Protein AF-A0A382H9A8-F1 (afdb_monomer)

Organism: NCBI:txid408172

Solvent-accessible surface area (backbone atoms only — not comparable to full-atom values): 6242 Å² total; per-residue (Å²): 136,82,48,39,35,57,87,79,63,47,69,40,42,48,20,79,75,62,82,38,72,66,29,45,55,40,43,30,28,33,26,88,85,68,54,24,36,40,40,35,29,89,44,35,79,44,69,69,57,21,54,51,38,43,58,53,24,60,47,33,57,80,42,61,49,81,47,99,34,45,31,62,86,76,67,42,64,20,22,38,42,77,45,72,49,68,45,97,82,74,45,76,48,80,67,34,72,38,36,27,23,49,82,73,38,29,38,42,38,58,61,84,67,119

Secondary structure (DSSP, 8-state):
---B-TTT-PBPBPTTTTS-HHHHHHT-EE-TTT--EEEEGGG-SSHHHHHHHHHHHHHHHH-SEEEEEE-TTT-PEEEEEEEPPBPTTSPBPPPEEEEE-TTTSEEEE-TT--

Nearest PDB structures (foldseek):
  6cp9-assembly4_G  TM=4.347E-01  e=1.846E+00  Klebsiella pneumoniae 342
  7vzq-assembly1_A  TM=6.582E-01  e=6.915E+00  Streptomyces hygroscopicus
  6cp9-assembly2_C  TM=3.932E-01  e=2.210E+00  Klebsiella pneumoniae 342
  5n77-assembly1_E  TM=4.472E-01  e=2.984E+00  Escherichia coli
  5n78-assembly1_C  TM=4.071E-01  e=2.984E+00  Escherichia coli

Sequence (114 aa):
MGLVCPRDGSALVSPEDSGRSTFSRLGVHHCDECSGMLLNADAALSVISRDKLHQMHESFEQDGAEVDLDCPLCDSRMRVREIVFTRLDDTEMDSLELDGCPTCSSFWFDAGEL

Foldseek 3Di:
DFFADQPPRHGWDWLVRPPDPVSVQQRWTADPPFRKIKGALVSGPDPVSSVVLVVVLCCQLPDAAFDSGADRPHRATWGKDWAWDQDPVRDIDDIAIWIHGNPGSMIMHTPPRD

Structure (mmCIF, N/CA/C/O backbone):
data_AF-A0A382H9A8-F1
#
_entry.id   AF-A0A382H9A8-F1
#
loop_
_atom_site.group_PDB
_atom_site.id
_atom_site.type_symbol
_atom_site.label_atom_id
_atom_site.label_alt_id
_atom_site.label_comp_id
_atom_site.label_asym_id
_atom_site.label_entity_id
_atom_site.label_seq_id
_atom_site.pdbx_PDB_ins_code
_atom_site.Cartn_x
_atom_site.Cartn_y
_atom_site.Cartn_z
_atom_site.occupancy
_atom_site.B_iso_or_equiv
_atom_site.auth_seq_id
_atom_site.auth_comp_id
_atom_site.auth_asym_id
_atom_site.auth_atom_id
_atom_site.pdbx_PDB_model_num
ATOM 1 N N . MET A 1 1 ? 14.945 -0.841 -12.146 1.00 55.78 1 MET A N 1
ATOM 2 C CA . MET A 1 1 ? 14.221 -2.075 -11.790 1.00 55.78 1 MET A CA 1
ATOM 3 C C . MET A 1 1 ? 12.753 -1.696 -11.765 1.00 55.78 1 MET A C 1
ATOM 5 O O . MET A 1 1 ? 12.462 -0.678 -11.152 1.00 55.78 1 MET A O 1
ATOM 9 N N . GLY A 1 2 ? 11.887 -2.383 -12.510 1.00 80.31 2 GLY A N 1
ATOM 10 C CA . GLY A 1 2 ? 10.441 -2.127 -12.455 1.00 80.31 2 GLY A CA 1
ATOM 11 C C . GLY A 1 2 ? 9.828 -2.786 -11.220 1.00 80.31 2 GLY A C 1
ATOM 12 O O . GLY A 1 2 ? 10.394 -3.759 -10.723 1.00 80.31 2 GLY A O 1
ATOM 13 N N . LEU A 1 3 ? 8.711 -2.250 -10.731 1.00 91.25 3 LEU A N 1
ATOM 14 C CA . LEU A 1 3 ? 7.939 -2.878 -9.659 1.00 91.25 3 LEU A CA 1
ATOM 15 C C . LEU A 1 3 ? 7.143 -4.061 -10.221 1.00 91.25 3 LEU A C 1
ATOM 17 O O . LEU A 1 3 ? 6.708 -4.023 -11.375 1.00 91.25 3 LEU A O 1
ATOM 21 N N . VAL A 1 4 ? 6.947 -5.094 -9.407 1.00 95.06 4 VAL A N 1
ATOM 22 C CA . VAL A 1 4 ? 6.187 -6.295 -9.777 1.00 95.06 4 VAL A CA 1
ATOM 23 C C . VAL A 1 4 ? 4.979 -6.474 -8.871 1.00 95.06 4 VAL A C 1
ATOM 25 O O . VAL A 1 4 ? 4.982 -6.060 -7.714 1.00 95.06 4 VAL A O 1
ATOM 28 N N . CYS A 1 5 ? 3.930 -7.070 -9.417 1.00 94.88 5 CYS A N 1
ATOM 29 C CA . CYS A 1 5 ? 2.729 -7.429 -8.692 1.00 94.88 5 CYS A CA 1
ATOM 30 C C . CYS A 1 5 ? 3.055 -8.511 -7.648 1.00 94.88 5 CYS A C 1
ATOM 32 O O . CYS A 1 5 ? 3.618 -9.544 -8.017 1.00 94.88 5 CYS A O 1
ATOM 34 N N . PRO A 1 6 ? 2.677 -8.330 -6.371 1.00 93.62 6 PRO A N 1
ATOM 35 C CA . PRO A 1 6 ? 2.939 -9.316 -5.328 1.00 93.62 6 PRO A CA 1
ATOM 36 C C . PRO A 1 6 ? 2.060 -10.570 -5.466 1.00 93.62 6 PRO A C 1
ATOM 38 O O . PRO A 1 6 ? 2.404 -11.615 -4.926 1.00 93.62 6 PRO A O 1
ATOM 41 N N . ARG A 1 7 ? 0.937 -10.485 -6.197 1.00 92.00 7 ARG A N 1
ATOM 42 C CA . ARG A 1 7 ? -0.017 -11.592 -6.384 1.00 92.00 7 ARG A CA 1
ATOM 43 C C . ARG A 1 7 ? 0.360 -12.527 -7.536 1.00 92.00 7 ARG A C 1
ATOM 45 O O . ARG A 1 7 ? 0.226 -13.739 -7.409 1.00 92.00 7 ARG A O 1
ATOM 52 N N . ASP A 1 8 ? 0.796 -11.969 -8.665 1.00 93.50 8 ASP A N 1
ATOM 53 C CA . ASP A 1 8 ? 0.988 -12.719 -9.919 1.00 93.50 8 ASP A CA 1
ATOM 54 C C . ASP A 1 8 ? 2.381 -12.541 -10.559 1.00 93.50 8 ASP A C 1
ATOM 56 O O . ASP A 1 8 ? 2.710 -13.234 -11.522 1.00 93.50 8 ASP A O 1
ATOM 60 N N . GLY A 1 9 ? 3.223 -11.650 -10.019 1.00 92.88 9 GLY A N 1
ATOM 61 C CA . GLY A 1 9 ? 4.581 -11.394 -10.505 1.00 92.88 9 GLY A CA 1
ATOM 62 C C . GLY A 1 9 ? 4.681 -10.552 -11.783 1.00 92.88 9 GLY A C 1
ATOM 63 O O . GLY A 1 9 ? 5.791 -10.321 -12.269 1.00 92.88 9 GLY A O 1
ATOM 64 N N . SER A 1 10 ? 3.565 -10.079 -12.340 1.00 95.00 10 SER A N 1
ATOM 65 C CA . SER A 1 10 ? 3.539 -9.235 -13.541 1.00 95.00 10 SER A CA 1
ATOM 66 C C . SER A 1 10 ? 4.166 -7.869 -13.280 1.00 95.00 10 SER A C 1
ATOM 68 O O . SER A 1 10 ? 4.182 -7.380 -12.153 1.00 95.00 10 SER A O 1
ATOM 70 N N . ALA A 1 11 ? 4.675 -7.215 -14.325 1.00 95.75 11 ALA A N 1
ATOM 71 C CA . ALA A 1 11 ? 5.176 -5.850 -14.196 1.00 95.75 11 ALA A CA 1
ATOM 72 C C . ALA A 1 11 ? 4.023 -4.889 -13.870 1.00 95.75 11 ALA A C 1
ATOM 74 O O . ALA A 1 11 ? 3.004 -4.892 -14.560 1.00 95.75 11 ALA A O 1
ATOM 75 N N . LEU A 1 12 ? 4.192 -4.055 -12.841 1.00 94.81 12 LEU A N 1
ATOM 76 C CA . LEU A 1 12 ? 3.211 -3.022 -12.524 1.00 94.81 12 LEU A CA 1
ATOM 77 C C . LEU A 1 12 ? 3.284 -1.886 -13.543 1.00 94.81 12 LEU A C 1
ATOM 79 O O . LEU A 1 12 ? 4.366 -1.420 -13.907 1.00 94.81 12 LEU A O 1
ATOM 83 N N . VAL A 1 13 ? 2.115 -1.406 -13.950 1.00 94.69 13 VAL A N 1
ATOM 84 C CA . VAL A 1 13 ? 1.969 -0.224 -14.791 1.00 94.69 13 VAL A CA 1
ATOM 85 C C . VAL A 1 13 ? 2.154 1.016 -13.925 1.00 94.69 13 VAL A C 1
ATOM 87 O O . VAL A 1 13 ? 1.455 1.205 -12.920 1.00 94.69 13 VAL A O 1
ATOM 90 N N . SER A 1 14 ? 3.097 1.865 -14.330 1.00 92.12 14 SER A N 1
ATOM 91 C CA . SER A 1 14 ? 3.408 3.113 -13.643 1.00 92.12 14 SER A CA 1
ATOM 92 C C . SER A 1 14 ? 2.228 4.096 -13.662 1.00 92.12 14 SER A C 1
ATOM 94 O O . SER A 1 14 ? 1.403 4.076 -14.584 1.00 92.12 14 SER A O 1
ATOM 96 N N . PRO A 1 15 ? 2.158 5.014 -12.684 1.00 89.50 15 PRO A N 1
ATOM 97 C CA . PRO A 1 15 ? 1.113 6.027 -12.614 1.00 89.50 15 PRO A CA 1
ATOM 98 C C . PRO A 1 15 ? 0.994 6.856 -13.904 1.00 89.50 15 PRO A C 1
ATOM 100 O O . PRO A 1 15 ? -0.120 7.118 -14.363 1.00 89.50 15 PRO A O 1
ATOM 103 N N . GLU A 1 16 ? 2.121 7.239 -14.509 1.00 87.94 16 GLU A N 1
ATOM 104 C CA . GLU A 1 16 ? 2.195 7.982 -15.774 1.00 87.94 16 GLU A CA 1
ATOM 105 C C . GLU A 1 16 ? 1.700 7.197 -16.998 1.00 87.94 16 GLU A C 1
ATOM 107 O O . GLU A 1 16 ? 1.081 7.785 -17.887 1.00 87.94 16 GLU A O 1
ATOM 112 N N . ASP A 1 17 ? 1.906 5.881 -17.017 1.00 89.81 17 ASP A N 1
ATOM 113 C CA . ASP A 1 17 ? 1.581 5.013 -18.154 1.00 89.81 17 ASP A CA 1
ATOM 114 C C . ASP A 1 17 ? 0.141 4.481 -18.094 1.00 89.81 17 ASP A C 1
ATOM 116 O O . ASP A 1 17 ? -0.392 3.985 -19.084 1.00 89.81 17 ASP A O 1
ATOM 120 N N . SER A 1 18 ? -0.534 4.651 -16.954 1.00 84.12 18 SER A N 1
ATOM 121 C CA . SER A 1 18 ? -1.911 4.195 -16.730 1.00 84.12 18 SER A CA 1
ATOM 122 C C . SER A 1 18 ? -2.968 4.858 -17.624 1.00 84.12 18 SER A C 1
ATOM 124 O O . SER A 1 18 ? -4.105 4.391 -17.700 1.00 84.12 18 SER A O 1
ATOM 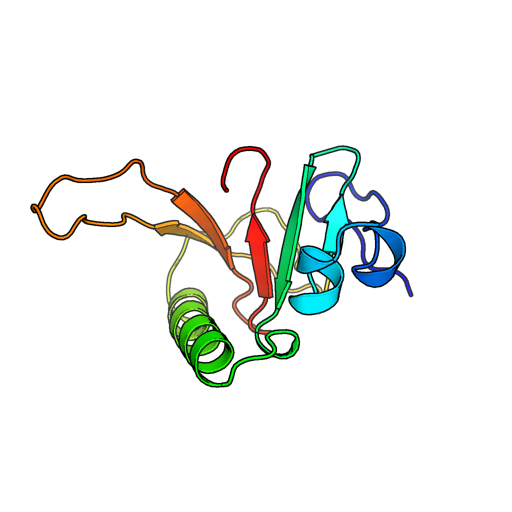126 N N . GLY A 1 19 ? -2.659 6.016 -18.218 1.00 83.19 19 GLY A N 1
ATOM 127 C CA . GLY A 1 19 ? -3.642 6.856 -18.911 1.00 83.19 19 GLY A CA 1
ATOM 128 C C . GLY A 1 19 ? -4.740 7.431 -17.999 1.00 83.19 19 GLY A C 1
ATOM 129 O O . GLY A 1 19 ? -5.658 8.096 -18.485 1.00 83.19 19 GLY A O 1
ATOM 130 N N . ARG A 1 20 ? -4.664 7.211 -16.677 1.00 84.25 20 ARG A N 1
ATOM 131 C CA . ARG A 1 20 ? -5.635 7.679 -15.679 1.00 84.25 20 ARG A CA 1
ATOM 132 C C . ARG A 1 20 ? -5.025 8.823 -14.879 1.00 84.25 20 ARG A C 1
ATOM 134 O O . ARG A 1 20 ? -4.161 8.618 -14.033 1.00 84.25 20 ARG A O 1
ATOM 141 N N . SER A 1 21 ? -5.538 10.038 -15.076 1.00 83.44 21 SER A N 1
ATOM 142 C CA . SER A 1 21 ? -5.029 11.241 -14.395 1.00 83.44 21 SER A CA 1
ATOM 143 C C . SER A 1 21 ? -5.061 11.143 -12.865 1.00 83.44 21 SER A C 1
ATOM 145 O O . SER A 1 21 ? -4.235 11.743 -12.183 1.00 83.44 21 SER A O 1
ATOM 147 N N . THR A 1 22 ? -5.994 10.372 -12.302 1.00 84.12 22 THR A N 1
ATOM 148 C CA . THR A 1 22 ? -6.047 10.101 -10.86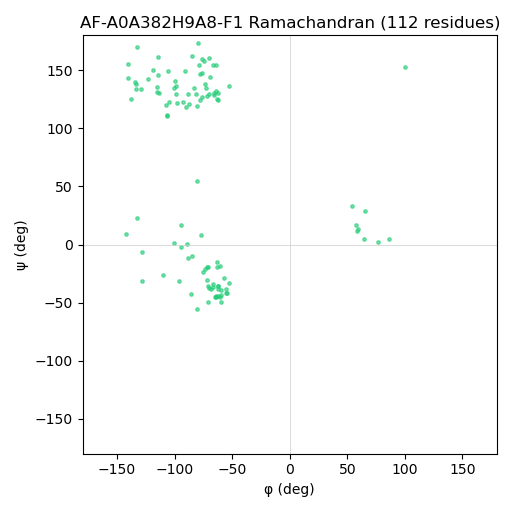1 1.00 84.12 22 THR A CA 1
ATOM 149 C C . THR A 1 22 ? -4.875 9.246 -10.392 1.00 84.12 22 THR A C 1
ATOM 151 O O . THR A 1 22 ? -4.351 9.510 -9.316 1.00 84.12 22 THR A O 1
ATOM 154 N N . PHE A 1 23 ? -4.446 8.262 -11.184 1.00 87.50 23 PHE A N 1
ATOM 155 C CA . PHE A 1 23 ? -3.364 7.350 -10.810 1.00 87.50 23 PHE A CA 1
ATOM 156 C C . PHE A 1 23 ? -2.042 8.101 -10.828 1.00 87.50 23 PHE A C 1
ATOM 158 O O . PHE A 1 23 ? -1.362 8.132 -9.807 1.00 87.50 23 PHE A O 1
ATOM 165 N N . SER A 1 24 ? -1.761 8.836 -11.910 1.00 83.75 24 SER A N 1
ATOM 166 C CA . SER A 1 24 ? -0.603 9.734 -11.991 1.00 83.75 24 SER A CA 1
ATOM 167 C C . SER A 1 24 ? -0.584 10.755 -10.855 1.00 83.75 24 SER A C 1
ATOM 169 O O . SER A 1 24 ? 0.464 11.067 -10.302 1.00 83.75 24 SER A O 1
ATOM 171 N N . ARG A 1 25 ? -1.759 11.271 -10.480 1.00 82.12 25 ARG A N 1
ATOM 172 C CA . ARG A 1 25 ? -1.889 12.238 -9.394 1.00 82.12 25 ARG A CA 1
ATOM 173 C C . ARG A 1 25 ? -1.654 11.605 -8.025 1.00 82.12 25 ARG A C 1
ATOM 175 O O . ARG A 1 25 ? -1.136 12.282 -7.163 1.00 82.12 25 ARG A O 1
ATOM 182 N N . LEU A 1 26 ? -2.050 10.363 -7.787 1.00 81.81 26 LEU A N 1
ATOM 183 C CA . LEU A 1 26 ? -1.933 9.724 -6.470 1.00 81.81 26 LEU A CA 1
ATOM 184 C C . LEU A 1 26 ? -0.725 8.781 -6.354 1.00 81.81 26 LEU A C 1
ATOM 186 O O . LEU A 1 26 ? -0.551 8.158 -5.313 1.00 81.81 26 LEU A O 1
ATOM 190 N N . GLY A 1 27 ? 0.086 8.668 -7.410 1.00 87.50 27 GLY A N 1
ATOM 191 C CA . GLY A 1 27 ? 1.223 7.752 -7.461 1.00 87.50 27 GLY A CA 1
ATOM 192 C C . GLY A 1 27 ? 0.823 6.275 -7.427 1.00 87.50 27 GLY A C 1
ATOM 193 O O . GLY A 1 27 ? 1.580 5.445 -6.928 1.00 87.50 27 GLY A O 1
ATOM 194 N N . VAL A 1 28 ? -0.368 5.950 -7.939 1.00 91.12 28 VAL A N 1
ATOM 195 C CA . VAL A 1 28 ? -0.915 4.585 -7.922 1.00 91.12 28 VAL A CA 1
ATOM 196 C C . VAL A 1 28 ? -0.302 3.772 -9.052 1.00 91.12 28 VAL A C 1
ATOM 198 O O . VAL A 1 28 ? -0.497 4.096 -10.225 1.00 91.12 28 VAL A O 1
ATOM 201 N N . HIS A 1 29 ? 0.394 2.698 -8.690 1.00 94.00 29 HIS A N 1
ATOM 202 C CA . HIS A 1 29 ? 0.772 1.656 -9.641 1.00 94.00 29 HIS A CA 1
ATOM 203 C C . HIS A 1 29 ? -0.326 0.596 -9.654 1.00 94.00 29 HIS A C 1
ATOM 205 O O . HIS A 1 29 ? -0.975 0.373 -8.632 1.00 94.00 29 HIS A O 1
ATOM 211 N N . HIS A 1 30 ? -0.545 -0.061 -10.787 1.00 94.31 30 HIS A N 1
ATOM 212 C CA . HIS A 1 30 ? -1.571 -1.100 -10.883 1.00 94.31 30 HIS A CA 1
ATOM 213 C C . HIS A 1 30 ? -1.108 -2.279 -11.727 1.00 94.31 30 HIS A C 1
ATOM 215 O O . HIS A 1 30 ? -0.219 -2.140 -12.566 1.00 94.31 30 HIS A O 1
ATOM 221 N N . CYS A 1 31 ? -1.705 -3.440 -11.483 1.00 94.94 31 CYS A N 1
ATOM 222 C CA . CYS A 1 31 ? -1.526 -4.627 -12.306 1.00 94.94 31 CYS A CA 1
ATOM 223 C C . CYS A 1 31 ? -2.704 -4.760 -13.278 1.00 94.94 31 CYS A C 1
ATOM 225 O O . CYS A 1 31 ? -3.851 -4.728 -12.840 1.00 94.94 31 CYS A O 1
ATOM 227 N N . ASP A 1 32 ? -2.444 -4.954 -14.572 1.00 93.25 32 ASP A N 1
ATOM 228 C CA . ASP A 1 32 ? -3.506 -5.207 -15.560 1.00 93.25 32 ASP A CA 1
ATOM 229 C C . ASP A 1 32 ? -4.076 -6.635 -15.470 1.00 93.25 32 ASP A C 1
ATOM 231 O O . ASP A 1 32 ? -5.224 -6.861 -15.848 1.00 93.25 32 ASP A O 1
ATOM 235 N N . GLU A 1 33 ? -3.308 -7.592 -14.937 1.00 94.00 33 GLU A N 1
ATOM 236 C CA . GLU A 1 33 ? -3.703 -9.006 -14.871 1.00 94.00 33 GLU A CA 1
ATOM 237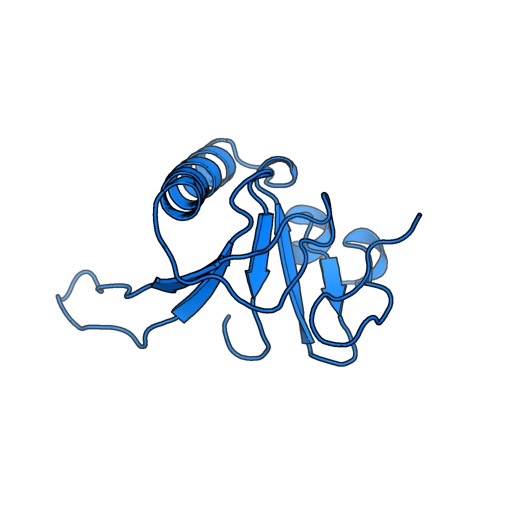 C C . GLU A 1 33 ? -4.655 -9.278 -13.699 1.00 94.00 33 GLU A C 1
ATOM 239 O O . GLU A 1 33 ? -5.774 -9.754 -13.896 1.00 94.00 33 GLU A O 1
ATOM 244 N N . CYS A 1 34 ? -4.250 -8.935 -12.470 1.00 93.06 34 CYS A N 1
ATOM 245 C CA . CYS A 1 34 ? -5.097 -9.106 -11.286 1.00 93.06 34 CYS A CA 1
ATOM 246 C C . CYS A 1 34 ? -5.905 -7.862 -10.909 1.00 93.06 34 CYS A C 1
ATOM 248 O O . CYS A 1 34 ? -6.658 -7.926 -9.947 1.00 93.06 34 CYS A O 1
ATOM 250 N N . SER A 1 35 ? -5.769 -6.738 -11.624 1.00 92.88 35 SER A N 1
ATOM 251 C CA . SER A 1 35 ? -6.437 -5.460 -11.306 1.00 92.88 35 SER A CA 1
ATOM 252 C C . SER A 1 35 ? -6.110 -4.865 -9.924 1.00 92.88 35 SER A C 1
ATOM 254 O O . SER A 1 35 ? -6.784 -3.929 -9.492 1.00 92.88 35 SER A O 1
ATOM 256 N N . GLY A 1 36 ? -5.079 -5.370 -9.239 1.00 93.31 36 GLY A N 1
ATOM 257 C CA . GLY A 1 36 ? -4.639 -4.853 -7.945 1.00 93.31 36 GLY A CA 1
ATOM 258 C C . GLY A 1 36 ? -3.892 -3.521 -8.047 1.00 93.31 36 GLY A C 1
ATOM 259 O O . GLY A 1 36 ? -3.363 -3.154 -9.104 1.00 93.31 36 GLY A O 1
ATOM 260 N N . MET A 1 37 ? -3.859 -2.782 -6.940 1.00 94.19 37 MET A N 1
ATOM 261 C CA . MET A 1 37 ? -3.314 -1.427 -6.855 1.00 94.19 37 MET A CA 1
ATOM 262 C C . MET A 1 37 ? -2.318 -1.291 -5.707 1.00 94.19 37 MET A C 1
ATOM 264 O O . MET A 1 37 ? -2.599 -1.662 -4.573 1.00 94.19 37 MET A O 1
ATOM 268 N N . LEU A 1 38 ? -1.180 -0.665 -6.001 1.00 94.38 38 LEU A N 1
ATOM 269 C CA . LEU A 1 38 ? -0.149 -0.312 -5.034 1.00 94.38 38 LEU A CA 1
ATOM 270 C C . LEU A 1 38 ? -0.199 1.188 -4.743 1.00 94.38 38 LEU A C 1
ATOM 272 O O . LEU A 1 38 ? -0.028 2.020 -5.642 1.00 94.38 38 LEU A O 1
ATOM 276 N N . LEU A 1 39 ? -0.372 1.520 -3.466 1.00 92.50 39 LEU A N 1
ATOM 277 C CA . LEU A 1 39 ? -0.303 2.876 -2.934 1.00 92.50 39 LEU A CA 1
ATOM 278 C C . LEU A 1 39 ? 0.887 3.002 -1.983 1.00 92.50 39 LEU A C 1
ATOM 280 O O . LEU A 1 39 ? 1.214 2.079 -1.243 1.00 92.50 39 LEU A O 1
ATOM 284 N N . ASN A 1 40 ? 1.513 4.176 -1.960 1.00 91.69 40 ASN A N 1
ATOM 285 C CA . ASN A 1 40 ? 2.561 4.503 -1.003 1.00 91.69 40 ASN A CA 1
ATOM 286 C C . ASN A 1 40 ? 2.316 5.893 -0.414 1.00 91.69 40 ASN A C 1
ATOM 288 O O . ASN A 1 40 ? 1.941 6.824 -1.131 1.00 91.69 40 ASN A O 1
ATOM 292 N N . ALA A 1 41 ? 2.525 6.035 0.892 1.00 87.12 41 ALA A N 1
ATOM 293 C CA . ALA A 1 41 ? 2.276 7.293 1.578 1.00 87.12 41 ALA A CA 1
ATOM 294 C C . ALA A 1 41 ? 3.151 8.454 1.080 1.00 87.12 41 ALA A C 1
ATOM 296 O O . ALA A 1 41 ? 2.655 9.576 0.965 1.00 87.12 41 ALA A O 1
ATOM 297 N N . ASP A 1 42 ? 4.406 8.195 0.707 1.00 86.38 42 ASP A N 1
ATOM 298 C CA . ASP A 1 42 ? 5.315 9.213 0.171 1.00 86.38 42 ASP A CA 1
ATOM 299 C C . ASP A 1 42 ? 4.921 9.669 -1.240 1.00 86.38 42 ASP A C 1
ATOM 301 O O . ASP A 1 42 ? 5.300 10.759 -1.672 1.00 86.38 42 ASP A O 1
ATOM 305 N N . ALA A 1 43 ? 4.112 8.875 -1.946 1.00 84.12 43 ALA A N 1
ATOM 306 C CA . ALA A 1 43 ? 3.554 9.237 -3.243 1.00 84.12 43 ALA A CA 1
ATOM 307 C C . ALA A 1 43 ? 2.259 10.072 -3.134 1.00 84.12 43 ALA A C 1
ATOM 309 O O . ALA A 1 43 ? 1.785 10.627 -4.130 1.00 84.12 43 ALA A O 1
ATOM 310 N N . ALA A 1 44 ? 1.682 10.207 -1.933 1.00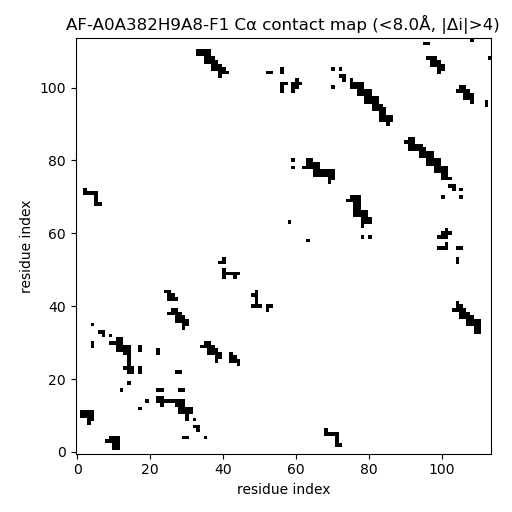 79.94 44 ALA A N 1
ATOM 311 C CA . ALA A 1 44 ? 0.471 10.987 -1.722 1.00 79.94 44 ALA A CA 1
ATO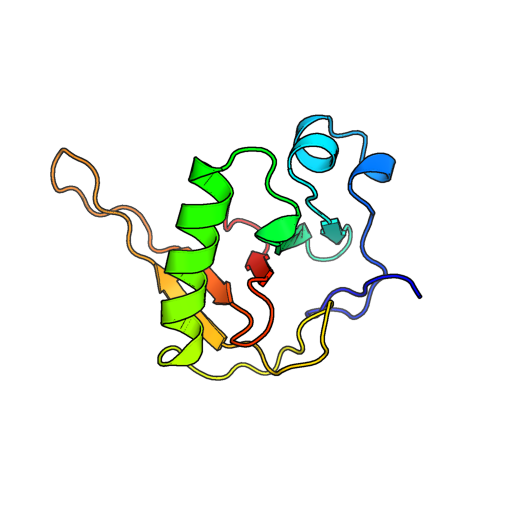M 312 C C . ALA A 1 44 ? 0.743 12.499 -1.825 1.00 79.94 44 ALA A C 1
ATOM 314 O O . ALA A 1 44 ? 1.589 13.058 -1.129 1.00 79.94 44 ALA A O 1
ATOM 315 N N . LEU A 1 45 ? -0.038 13.205 -2.649 1.00 76.81 45 LEU A N 1
ATOM 316 C CA . LEU A 1 45 ? 0.181 14.641 -2.888 1.00 76.81 45 LEU A CA 1
ATOM 317 C C . LEU A 1 45 ? -0.191 15.554 -1.725 1.00 76.81 45 LEU A C 1
ATOM 319 O O . LEU A 1 45 ? 0.346 16.656 -1.614 1.00 76.81 45 LEU A O 1
ATOM 323 N N . SER A 1 46 ? -1.181 15.166 -0.920 1.00 81.00 46 SER A N 1
ATOM 324 C CA . SER A 1 46 ? -1.664 16.007 0.171 1.00 81.00 46 SER A CA 1
ATOM 325 C C . SER A 1 46 ? -1.035 15.569 1.487 1.00 81.00 46 SER A C 1
ATOM 327 O O . SER A 1 46 ? -0.982 14.377 1.784 1.00 81.00 46 SER A O 1
ATOM 329 N N . VAL A 1 47 ? -0.605 16.542 2.295 1.00 80.38 47 VAL A N 1
ATOM 330 C CA . VAL A 1 47 ? -0.056 16.290 3.638 1.00 80.38 47 VAL A CA 1
ATOM 331 C C . VAL A 1 47 ? -1.056 15.504 4.484 1.00 80.38 47 VAL A C 1
ATOM 333 O O . VAL A 1 47 ? -0.681 14.535 5.121 1.00 80.38 47 VAL A O 1
ATOM 336 N N . ILE A 1 48 ? -2.344 15.853 4.399 1.00 78.06 48 ILE A N 1
ATOM 337 C CA . ILE A 1 48 ? -3.417 15.165 5.127 1.00 78.06 48 ILE A CA 1
ATOM 338 C C . ILE A 1 48 ? -3.492 13.688 4.722 1.00 78.06 48 ILE A C 1
ATOM 340 O O . ILE A 1 48 ? -3.605 12.822 5.582 1.00 78.06 48 ILE A O 1
ATOM 344 N N . SER A 1 49 ? -3.434 13.395 3.421 1.00 83.06 49 SER A N 1
ATOM 345 C CA . SER A 1 49 ? -3.464 12.020 2.911 1.00 83.06 49 SER A CA 1
ATOM 346 C C . SER A 1 49 ? -2.234 11.239 3.358 1.00 83.06 49 SER A C 1
ATOM 348 O O . SER A 1 49 ? -2.379 10.119 3.831 1.00 83.06 49 SER A O 1
ATOM 350 N N . ARG A 1 50 ? -1.044 11.839 3.255 1.00 87.38 50 ARG A N 1
ATOM 351 C CA . ARG A 1 50 ? 0.206 11.223 3.704 1.00 87.38 50 ARG A CA 1
ATOM 352 C C . ARG A 1 50 ? 0.173 10.905 5.196 1.00 87.38 50 ARG A C 1
ATOM 354 O O . ARG A 1 50 ? 0.438 9.771 5.570 1.00 87.38 50 ARG A O 1
ATOM 361 N N . ASP A 1 51 ? -0.217 11.866 6.030 1.00 88.19 51 ASP A N 1
ATOM 362 C CA . ASP A 1 51 ? -0.284 11.685 7.483 1.00 88.19 51 ASP A CA 1
ATOM 363 C C . ASP A 1 51 ? -1.292 10.586 7.856 1.00 88.19 51 ASP A C 1
ATOM 365 O O . ASP A 1 51 ? -1.028 9.765 8.732 1.00 88.19 51 ASP A O 1
ATOM 369 N N . LYS A 1 52 ? -2.430 10.516 7.147 1.00 87.06 52 LYS A N 1
ATOM 370 C CA . LYS A 1 52 ? -3.423 9.449 7.337 1.00 87.06 52 LYS A CA 1
ATOM 371 C C . LYS A 1 52 ? -2.862 8.074 6.964 1.00 87.06 52 LYS A C 1
ATOM 373 O O . LYS A 1 52 ? -3.066 7.118 7.703 1.00 87.06 52 LYS A O 1
ATOM 378 N N . LEU A 1 53 ? -2.148 7.977 5.841 1.00 89.81 53 LEU A N 1
ATOM 379 C CA . LEU A 1 53 ? -1.515 6.735 5.394 1.00 89.81 53 LEU A CA 1
ATOM 380 C C . LEU A 1 53 ? -0.381 6.307 6.336 1.00 89.81 53 LEU A C 1
ATOM 382 O O . LEU A 1 53 ? -0.251 5.122 6.616 1.00 89.81 53 LEU A O 1
ATOM 386 N N . HIS A 1 54 ? 0.387 7.246 6.894 1.00 91.44 54 HIS A N 1
ATOM 387 C CA . HIS A 1 54 ? 1.380 6.942 7.931 1.00 91.44 54 HIS A CA 1
ATOM 388 C C . HIS A 1 54 ? 0.720 6.412 9.203 1.00 91.44 54 HIS A C 1
ATOM 390 O O . HIS A 1 54 ? 1.139 5.383 9.720 1.00 91.44 54 HIS A O 1
ATOM 396 N N . GLN A 1 55 ? -0.364 7.040 9.663 1.00 90.50 55 GLN A N 1
ATOM 397 C CA . GLN A 1 55 ? -1.124 6.532 10.806 1.00 90.50 55 GLN A CA 1
ATOM 398 C C . GLN A 1 55 ? -1.678 5.119 10.550 1.00 90.50 55 GLN A C 1
ATOM 400 O O . GLN A 1 55 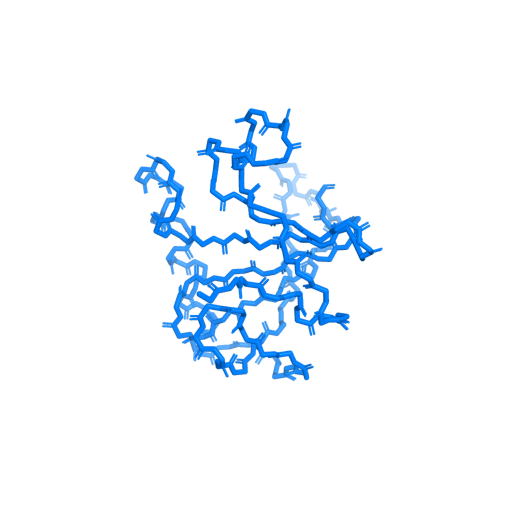? -1.677 4.273 11.444 1.00 90.50 55 GLN A O 1
ATOM 405 N N . MET A 1 56 ? -2.153 4.842 9.332 1.00 89.25 56 MET A N 1
ATOM 406 C CA . MET A 1 56 ? -2.560 3.486 8.956 1.00 89.25 56 MET A CA 1
ATOM 407 C C . MET A 1 56 ? -1.371 2.521 9.008 1.00 89.25 56 MET A C 1
ATOM 409 O O . MET A 1 56 ? -1.501 1.438 9.571 1.00 89.25 56 MET A O 1
ATOM 413 N N . HIS A 1 57 ? -0.214 2.924 8.480 1.00 92.88 57 HIS A N 1
ATOM 414 C CA . HIS A 1 57 ? 1.014 2.129 8.467 1.00 92.88 57 HIS A CA 1
ATOM 415 C C . HIS A 1 57 ? 1.499 1.754 9.873 1.00 92.88 57 HIS A C 1
ATOM 417 O O . HIS A 1 57 ? 1.797 0.583 10.094 1.00 92.88 57 HIS A O 1
ATOM 423 N N . GLU A 1 58 ? 1.477 2.685 10.834 1.00 92.62 58 GLU A N 1
ATOM 424 C CA . GLU A 1 58 ? 1.836 2.418 12.240 1.00 92.62 58 GLU A CA 1
ATOM 425 C C . GLU A 1 58 ? 1.054 1.228 12.822 1.00 92.62 58 GLU A C 1
ATOM 427 O O . GLU A 1 58 ? 1.571 0.458 13.631 1.00 92.62 58 GLU A O 1
ATOM 432 N N . SER A 1 59 ? -0.192 1.031 12.379 1.00 90.69 59 SER A N 1
ATOM 433 C CA . SER A 1 59 ? -0.986 -0.121 12.809 1.00 90.69 59 SER A CA 1
ATOM 434 C C . SER A 1 59 ? -0.455 -1.438 12.236 1.00 90.69 59 SER A C 1
ATOM 436 O O . SER A 1 59 ? -0.450 -2.443 12.936 1.00 90.69 59 SER A O 1
ATOM 438 N N . PHE A 1 60 ? 0.026 -1.446 10.991 1.00 92.50 60 PHE A N 1
ATOM 439 C CA . PHE A 1 60 ? 0.621 -2.634 10.371 1.00 92.50 60 PHE A CA 1
ATOM 440 C C . PHE A 1 60 ? 2.013 -2.958 10.923 1.00 92.50 60 PHE A C 1
ATOM 442 O O . PHE A 1 60 ? 2.428 -4.109 10.846 1.00 92.50 60 PHE A O 1
ATOM 449 N N . GLU A 1 61 ? 2.732 -2.008 11.532 1.00 92.56 61 GLU A N 1
ATOM 450 C CA . GLU A 1 61 ? 4.000 -2.305 12.220 1.00 92.56 61 GLU A CA 1
ATOM 451 C C . GLU A 1 61 ? 3.801 -3.270 13.403 1.00 92.56 61 GLU A C 1
ATOM 453 O O . GLU A 1 61 ? 4.635 -4.145 13.659 1.00 92.56 61 GLU A O 1
ATOM 458 N N . GLN A 1 62 ? 2.672 -3.156 14.107 1.00 87.69 62 GLN A N 1
ATOM 459 C CA . GLN A 1 62 ? 2.418 -3.858 15.372 1.00 87.69 62 GLN A CA 1
ATOM 460 C C . GLN A 1 62 ? 1.354 -4.957 15.270 1.00 87.69 62 GLN A C 1
ATOM 462 O O . GLN A 1 62 ? 1.391 -5.904 16.052 1.00 87.69 62 GLN A O 1
ATOM 467 N N . ASP A 1 63 ? 0.424 -4.834 14.324 1.00 86.62 63 ASP A N 1
ATOM 468 C CA . ASP A 1 63 ? -0.781 -5.655 14.210 1.00 86.62 63 ASP A CA 1
ATOM 469 C C . ASP A 1 63 ? -0.988 -6.158 12.764 1.00 86.62 63 ASP A C 1
ATOM 471 O O . ASP A 1 63 ? -0.303 -5.728 11.831 1.00 86.62 63 ASP A O 1
ATOM 475 N N . GLY A 1 64 ? -1.935 -7.079 12.578 1.00 87.44 64 GLY A N 1
ATOM 476 C CA . GLY A 1 64 ? -2.245 -7.736 11.305 1.00 87.44 64 GLY A CA 1
ATOM 477 C C . GLY A 1 64 ? -1.643 -9.133 11.162 1.00 87.44 64 GLY A C 1
ATOM 478 O O . GLY A 1 64 ? -0.623 -9.464 11.768 1.00 87.44 64 GLY A O 1
ATOM 479 N N . ALA A 1 65 ? -2.299 -9.970 10.360 1.00 91.56 65 ALA A N 1
ATOM 480 C CA . ALA A 1 65 ? -1.835 -11.327 10.091 1.00 91.56 65 ALA A CA 1
ATOM 481 C C . ALA A 1 65 ? -0.786 -11.309 8.974 1.00 91.56 65 ALA A C 1
ATOM 483 O O . ALA A 1 65 ? -0.976 -10.645 7.960 1.00 91.56 65 ALA A O 1
ATOM 484 N N . GLU A 1 66 ? 0.325 -12.027 9.144 1.00 89.69 66 GLU A N 1
ATOM 485 C CA . GLU A 1 66 ? 1.311 -12.177 8.069 1.00 89.69 66 GLU A CA 1
ATOM 486 C C . GLU A 1 66 ? 0.697 -12.936 6.891 1.00 89.69 66 GLU A C 1
ATOM 488 O O . GLU A 1 66 ? 0.096 -13.998 7.071 1.00 89.69 66 GLU A O 1
ATOM 493 N N . VAL A 1 67 ? 0.880 -12.401 5.685 1.00 90.06 67 VAL A N 1
ATOM 494 C CA . VAL A 1 67 ? 0.442 -13.036 4.439 1.00 90.06 67 VAL A CA 1
ATOM 495 C C . VAL A 1 67 ? 1.627 -13.426 3.576 1.00 90.06 67 VAL A C 1
ATOM 497 O O . VAL A 1 67 ? 2.746 -12.937 3.747 1.00 90.06 67 VAL A O 1
ATOM 500 N N . ASP A 1 68 ? 1.380 -14.336 2.636 1.00 90.81 68 ASP A N 1
ATOM 501 C CA . ASP A 1 68 ? 2.382 -14.775 1.669 1.00 90.81 68 ASP A CA 1
ATOM 502 C C . ASP A 1 68 ? 2.543 -13.788 0.508 1.00 90.81 68 ASP A C 1
ATOM 504 O O . ASP A 1 68 ? 2.392 -14.152 -0.652 1.00 90.81 68 ASP A O 1
ATOM 508 N N . LEU A 1 69 ? 2.807 -12.523 0.844 1.00 92.25 69 LEU A N 1
ATOM 509 C CA . LEU A 1 69 ? 3.042 -11.439 -0.105 1.00 92.25 69 LEU A CA 1
ATOM 510 C C . LEU A 1 69 ? 4.256 -10.628 0.309 1.00 92.25 69 LEU A C 1
ATOM 512 O O . LEU A 1 69 ? 4.384 -10.213 1.465 1.00 92.25 69 LEU A O 1
ATOM 516 N N . ASP A 1 70 ? 5.107 -10.346 -0.666 1.00 95.31 70 ASP A N 1
ATOM 517 C CA . ASP A 1 70 ? 6.272 -9.497 -0.484 1.00 95.31 70 ASP A CA 1
ATOM 518 C C . ASP A 1 70 ? 5.970 -8.097 -1.017 1.00 95.31 70 ASP A C 1
ATOM 520 O O . ASP A 1 70 ? 5.402 -7.922 -2.095 1.00 95.31 70 ASP A O 1
ATOM 524 N N . CYS A 1 71 ? 6.342 -7.077 -0.250 1.00 94.88 71 CYS A N 1
ATOM 525 C CA . CYS A 1 71 ? 6.123 -5.692 -0.629 1.00 94.88 71 CYS A CA 1
ATOM 526 C C . CYS A 1 71 ? 6.897 -5.352 -1.916 1.00 94.88 71 CYS A C 1
ATOM 528 O O . CYS A 1 71 ? 8.127 -5.417 -1.899 1.00 94.88 71 CYS A O 1
ATOM 530 N N . PRO A 1 72 ? 6.240 -4.847 -2.978 1.00 94.12 72 PRO A N 1
ATOM 531 C CA . PRO A 1 72 ? 6.917 -4.505 -4.232 1.00 94.12 72 PRO A CA 1
ATOM 532 C C . PRO A 1 72 ? 8.010 -3.432 -4.116 1.00 94.12 72 PRO A C 1
ATOM 534 O O . PRO A 1 72 ? 8.816 -3.281 -5.030 1.00 94.12 72 PRO A O 1
ATOM 537 N N . LEU A 1 73 ? 8.016 -2.643 -3.033 1.00 93.44 73 LEU A N 1
ATOM 538 C CA . LEU A 1 73 ? 8.947 -1.526 -2.834 1.00 93.44 73 LEU A CA 1
ATOM 539 C C . LEU A 1 73 ? 10.176 -1.883 -1.990 1.00 93.44 73 LEU A C 1
ATOM 541 O O . LEU A 1 73 ? 11.221 -1.258 -2.164 1.00 93.44 73 LEU A O 1
ATOM 545 N N . CYS A 1 74 ? 10.051 -2.810 -1.036 1.00 94.56 74 CYS A N 1
ATOM 546 C CA . CYS A 1 74 ? 11.118 -3.104 -0.069 1.00 94.56 74 CYS A CA 1
ATOM 547 C C . CYS A 1 74 ? 11.259 -4.588 0.295 1.00 94.56 74 CYS A C 1
ATOM 549 O O . CYS A 1 74 ? 11.964 -4.905 1.255 1.00 94.56 74 CYS A O 1
ATOM 551 N N . ASP A 1 75 ? 10.554 -5.475 -0.410 1.00 94.50 75 ASP A N 1
ATOM 552 C CA . ASP A 1 75 ? 10.609 -6.939 -0.286 1.00 94.50 75 ASP A CA 1
ATOM 553 C C . ASP A 1 75 ? 10.269 -7.494 1.113 1.00 94.50 75 ASP A C 1
ATOM 555 O O . ASP A 1 75 ? 10.489 -8.664 1.412 1.00 94.50 75 ASP A O 1
ATOM 559 N N . SER A 1 76 ? 9.734 -6.661 2.009 1.00 94.56 76 SER A N 1
ATOM 560 C CA . SER A 1 76 ? 9.296 -7.091 3.341 1.00 94.56 76 SER A CA 1
ATOM 561 C C . SER A 1 76 ? 7.946 -7.796 3.268 1.00 94.56 76 SER A C 1
ATOM 563 O O . SER A 1 76 ? 7.092 -7.406 2.471 1.00 94.56 76 SER A O 1
ATOM 565 N N . ARG A 1 77 ? 7.727 -8.783 4.143 1.00 95.19 77 ARG A N 1
ATOM 566 C CA . ARG A 1 77 ? 6.459 -9.518 4.221 1.00 95.19 77 ARG A CA 1
ATOM 567 C C . ARG A 1 77 ? 5.322 -8.591 4.616 1.00 95.19 77 ARG A C 1
ATOM 569 O O . ARG A 1 77 ? 5.406 -7.896 5.630 1.00 95.19 77 ARG A O 1
ATOM 576 N N . MET A 1 78 ? 4.283 -8.568 3.794 1.00 95.62 78 MET A N 1
ATOM 577 C CA . MET A 1 78 ? 3.094 -7.770 4.048 1.00 95.62 78 MET A CA 1
ATOM 578 C C . MET A 1 78 ? 2.220 -8.433 5.113 1.00 95.62 78 MET A C 1
ATOM 580 O O . MET A 1 78 ? 2.331 -9.629 5.406 1.00 95.62 78 MET A O 1
ATOM 584 N N . ARG A 1 79 ? 1.355 -7.623 5.715 1.00 95.94 79 ARG A N 1
ATOM 585 C CA . ARG A 1 79 ? 0.351 -8.066 6.676 1.00 95.94 79 ARG A CA 1
ATOM 586 C C . ARG A 1 79 ? -1.026 -7.658 6.196 1.00 95.94 79 ARG A C 1
ATOM 588 O O . ARG A 1 79 ? -1.182 -6.545 5.709 1.00 95.94 79 ARG A O 1
ATOM 595 N N . VAL A 1 80 ? -2.006 -8.519 6.410 1.00 94.19 80 VAL A N 1
ATOM 596 C CA . VAL A 1 80 ? -3.403 -8.269 6.066 1.00 94.19 80 VAL A CA 1
ATOM 597 C C . VAL A 1 80 ? -4.189 -7.829 7.291 1.00 94.19 80 VAL A C 1
ATOM 599 O O . VAL A 1 80 ? -3.981 -8.336 8.404 1.00 94.19 80 VAL A O 1
ATOM 602 N N . ARG A 1 81 ? -5.090 -6.865 7.098 1.00 92.00 81 ARG A N 1
ATOM 603 C CA . ARG A 1 81 ? -6.049 -6.416 8.112 1.00 92.00 81 ARG A CA 1
ATOM 604 C C . ARG A 1 81 ? -7.402 -6.148 7.474 1.00 92.00 81 ARG A C 1
ATOM 606 O O . ARG A 1 81 ? -7.482 -5.593 6.387 1.00 92.00 81 ARG A O 1
ATOM 613 N N . GLU A 1 82 ? -8.451 -6.474 8.214 1.00 88.75 82 GLU A N 1
ATOM 614 C CA . GLU A 1 82 ? -9.821 -6.124 7.862 1.00 88.75 82 GLU A CA 1
ATOM 615 C C . GLU A 1 82 ? -10.151 -4.734 8.428 1.00 88.75 82 GLU A C 1
ATOM 617 O O . GLU A 1 82 ? -10.049 -4.488 9.634 1.00 88.75 82 GLU A O 1
ATOM 622 N N . ILE A 1 83 ? -10.504 -3.799 7.552 1.00 83.06 83 ILE A N 1
ATOM 623 C CA . ILE A 1 83 ? -10.842 -2.419 7.889 1.00 83.06 83 ILE A CA 1
ATOM 624 C C . ILE A 1 83 ? -12.350 -2.249 7.759 1.00 83.06 83 ILE A C 1
ATOM 626 O O . ILE A 1 83 ? -12.905 -2.250 6.663 1.00 83.06 83 ILE A O 1
ATOM 630 N N . VAL A 1 84 ? -13.018 -2.058 8.895 1.00 79.62 84 VAL A N 1
ATOM 631 C CA . VAL A 1 84 ? -14.450 -1.753 8.938 1.00 79.62 84 VAL A CA 1
ATOM 632 C C . VAL A 1 84 ? -14.632 -0.243 8.966 1.00 79.62 84 VAL A C 1
ATOM 634 O O . VAL A 1 84 ? -14.138 0.445 9.863 1.00 79.62 84 VAL A O 1
ATOM 637 N N . PHE A 1 85 ? -15.371 0.283 7.995 1.00 73.25 85 PHE A N 1
ATOM 638 C CA . PHE A 1 85 ? -15.773 1.680 7.999 1.00 73.25 85 PHE A CA 1
ATOM 639 C C . PHE A 1 85 ? -17.191 1.807 8.551 1.00 73.25 85 PHE A C 1
ATOM 641 O O . PHE A 1 85 ? -18.146 1.263 7.999 1.00 73.25 85 PHE A O 1
ATOM 648 N N . THR A 1 86 ? -17.347 2.575 9.623 1.00 72.06 86 THR A N 1
ATOM 649 C CA . THR A 1 86 ? -18.667 2.941 10.141 1.00 72.06 86 THR A CA 1
ATOM 650 C C . THR A 1 86 ? -19.135 4.219 9.457 1.00 72.06 86 THR A C 1
ATOM 652 O O . THR A 1 86 ? -18.404 5.216 9.403 1.00 72.06 86 THR A O 1
ATOM 655 N N . ARG A 1 87 ? -20.356 4.218 8.921 1.00 71.38 87 ARG A N 1
ATOM 656 C CA . ARG A 1 87 ? -20.983 5.455 8.451 1.00 71.38 87 ARG A CA 1
ATOM 657 C C . ARG A 1 87 ? -21.359 6.350 9.632 1.00 71.38 87 ARG A C 1
ATOM 659 O O . ARG A 1 87 ? -21.514 5.905 10.760 1.00 71.38 87 ARG A O 1
ATOM 666 N N . LEU A 1 88 ? -21.559 7.637 9.347 1.00 76.44 88 LEU A N 1
ATOM 667 C CA . LEU A 1 88 ? -22.005 8.631 10.336 1.00 76.44 88 LEU A CA 1
ATOM 668 C C . LEU A 1 88 ? -23.409 8.350 10.906 1.00 76.44 88 LEU A C 1
ATOM 670 O O . LEU A 1 88 ? -23.789 8.966 11.896 1.00 76.44 88 LEU A O 1
ATOM 674 N N . ASP A 1 89 ? -24.185 7.479 10.260 1.00 80.25 89 ASP A N 1
ATOM 675 C CA . ASP A 1 89 ? -25.497 7.006 10.710 1.00 80.25 89 ASP A CA 1
ATOM 676 C C . ASP A 1 89 ? -25.415 5.684 11.502 1.00 80.25 89 ASP A C 1
ATOM 678 O O . ASP A 1 89 ? -26.432 5.014 11.669 1.00 80.25 89 ASP A O 1
ATOM 682 N N . ASP A 1 90 ? -24.216 5.314 11.974 1.00 70.19 90 ASP A N 1
ATOM 683 C CA . ASP A 1 90 ? -23.900 4.066 12.686 1.00 70.19 90 ASP A CA 1
ATOM 684 C C . ASP A 1 90 ? -24.243 2.785 11.901 1.00 70.19 90 ASP A C 1
ATOM 686 O O . ASP A 1 90 ? -24.297 1.693 12.468 1.00 70.19 90 ASP A O 1
ATOM 690 N N . THR A 1 91 ? -24.444 2.885 10.582 1.00 74.81 91 THR A N 1
ATOM 691 C CA . THR A 1 91 ? -24.535 1.699 9.728 1.00 74.81 91 THR A CA 1
ATOM 692 C C . THR A 1 91 ? -23.136 1.195 9.377 1.00 74.81 91 THR A C 1
ATOM 694 O O . THR A 1 91 ? -22.259 1.960 8.958 1.00 74.81 91 THR A O 1
ATOM 697 N N . GLU A 1 92 ? -22.906 -0.099 9.585 1.00 69.19 92 GLU A N 1
ATOM 698 C CA . GLU A 1 92 ? -21.661 -0.760 9.193 1.00 69.19 92 GLU A CA 1
ATOM 699 C C . GLU A 1 92 ? -21.607 -0.860 7.664 1.00 69.19 92 GLU A C 1
ATOM 701 O O . GLU A 1 92 ? -22.579 -1.276 7.028 1.00 69.19 92 GLU A O 1
ATOM 706 N N . MET A 1 93 ? -20.494 -0.424 7.067 1.00 72.12 93 MET A N 1
ATOM 707 C CA . MET A 1 93 ? -20.202 -0.726 5.666 1.00 72.12 93 MET A CA 1
ATOM 708 C C . MET A 1 93 ? -19.529 -2.088 5.561 1.00 72.12 93 MET A C 1
ATOM 710 O O . MET A 1 93 ? -18.979 -2.591 6.543 1.00 72.12 93 MET A O 1
ATOM 714 N N . ASP A 1 94 ? -19.543 -2.641 4.350 1.00 74.69 94 ASP A N 1
ATOM 715 C CA . ASP A 1 94 ? -18.751 -3.819 4.029 1.00 74.69 94 ASP A CA 1
ATOM 716 C C . ASP A 1 94 ? -17.289 -3.577 4.423 1.00 74.69 94 ASP A C 1
ATOM 718 O O . ASP A 1 94 ? -16.735 -2.484 4.234 1.00 74.69 94 ASP A O 1
ATOM 722 N N . SER A 1 95 ? -16.699 -4.590 5.046 1.00 80.88 95 SER A N 1
ATOM 723 C CA . SER A 1 95 ? -15.307 -4.558 5.443 1.00 80.88 95 SER A CA 1
ATOM 724 C C . SER A 1 95 ? -14.404 -4.610 4.217 1.00 80.88 95 SER A C 1
ATOM 726 O O . SER A 1 95 ? -14.704 -5.249 3.210 1.00 80.88 95 SER A O 1
ATOM 728 N N . LEU A 1 96 ? -13.292 -3.894 4.314 1.00 85.56 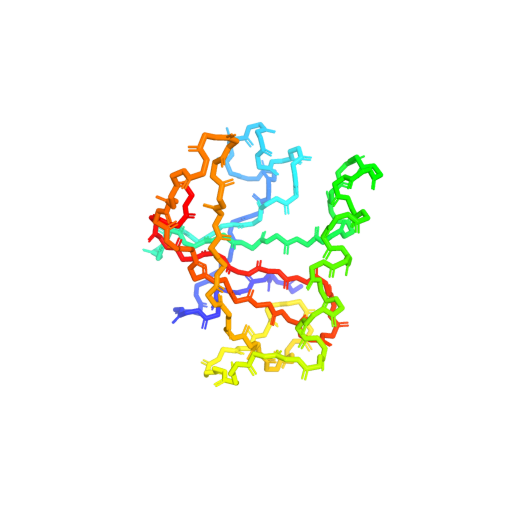96 LEU A N 1
ATOM 729 C CA . LEU A 1 96 ? -12.257 -3.843 3.299 1.00 85.56 96 LEU A CA 1
ATOM 730 C C . LEU A 1 96 ? -11.045 -4.618 3.801 1.00 85.56 96 LEU A C 1
ATOM 732 O O . LEU A 1 96 ? -10.474 -4.253 4.830 1.00 85.56 96 LEU A O 1
ATOM 736 N N . GLU A 1 97 ? -10.633 -5.655 3.083 1.00 89.38 97 GLU A N 1
ATOM 737 C CA . GLU A 1 97 ? -9.328 -6.261 3.314 1.00 89.38 97 GLU A CA 1
ATOM 738 C C . GLU A 1 97 ? -8.243 -5.319 2.772 1.00 89.38 97 GLU A C 1
ATOM 740 O O . GLU A 1 97 ? -8.397 -4.692 1.727 1.00 89.38 97 GLU A O 1
ATOM 745 N N . LEU A 1 98 ? -7.188 -5.105 3.557 1.00 91.81 98 LEU A N 1
ATOM 746 C CA . LEU A 1 98 ? -6.071 -4.263 3.157 1.00 91.81 98 LEU A CA 1
ATOM 747 C C . LEU A 1 98 ? -4.754 -4.914 3.550 1.00 91.81 98 LEU A C 1
ATOM 749 O O . LEU A 1 98 ? -4.497 -5.163 4.733 1.00 91.81 98 LEU A O 1
ATOM 753 N N . ASP A 1 99 ? -3.886 -5.077 2.560 1.00 94.31 99 ASP A N 1
ATOM 754 C CA . ASP A 1 99 ? -2.520 -5.530 2.755 1.00 94.31 99 ASP A CA 1
ATOM 755 C C . ASP A 1 99 ? -1.601 -4.328 2.971 1.00 94.31 99 ASP A C 1
ATOM 757 O O . ASP A 1 99 ? -1.438 -3.472 2.102 1.00 94.31 99 ASP A O 1
ATOM 761 N N . GLY A 1 100 ? -0.961 -4.252 4.132 1.00 95.06 100 GLY A N 1
ATOM 762 C CA . GLY A 1 100 ? -0.023 -3.195 4.491 1.00 95.06 100 GLY A CA 1
ATOM 763 C C . GLY A 1 100 ? 1.389 -3.727 4.687 1.00 95.06 100 GLY A C 1
ATOM 764 O O . GLY A 1 100 ? 1.617 -4.741 5.350 1.00 95.06 100 GLY A O 1
ATOM 765 N N . CYS A 1 101 ? 2.374 -3.015 4.144 1.00 96.25 101 CYS A N 1
ATOM 766 C CA . CYS A 1 101 ? 3.771 -3.269 4.455 1.00 96.25 101 CYS A CA 1
ATOM 767 C C . CYS A 1 101 ? 4.105 -2.708 5.850 1.00 96.25 101 CYS A C 1
ATOM 769 O O . CYS A 1 101 ? 3.927 -1.506 6.078 1.00 96.25 101 CYS A O 1
ATOM 771 N N . PRO A 1 102 ? 4.675 -3.517 6.762 1.00 94.69 102 PRO A N 1
ATOM 772 C CA . PRO A 1 102 ? 5.077 -3.074 8.095 1.00 94.69 102 PRO A CA 1
ATOM 773 C C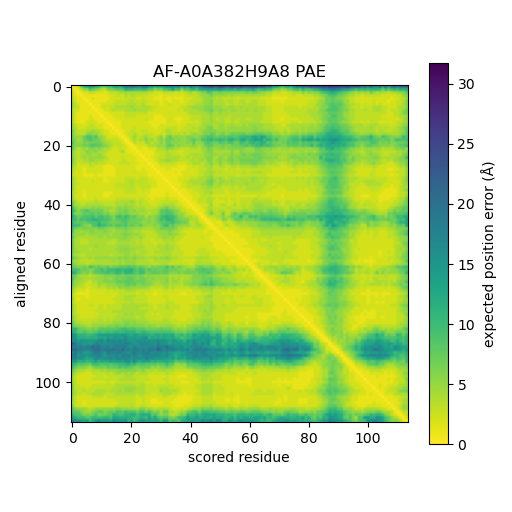 . PRO A 1 102 ? 6.392 -2.275 8.099 1.00 94.69 102 PRO A C 1
ATOM 775 O O . PRO A 1 102 ? 6.936 -2.015 9.165 1.00 94.69 102 PRO A O 1
ATOM 778 N N . THR A 1 103 ? 6.952 -1.909 6.935 1.00 95.06 103 THR A N 1
ATOM 779 C CA . THR A 1 103 ? 8.281 -1.264 6.852 1.00 95.06 103 THR A CA 1
ATOM 780 C C . THR A 1 103 ? 8.336 0.034 6.041 1.00 95.06 103 THR A C 1
ATOM 782 O O . THR A 1 103 ? 9.159 0.888 6.356 1.00 95.06 103 THR A O 1
ATOM 785 N N . CYS A 1 104 ? 7.520 0.208 4.994 1.00 93.44 104 CYS A N 1
ATOM 786 C CA . CYS A 1 104 ? 7.691 1.330 4.051 1.00 93.44 104 CYS A CA 1
ATOM 787 C C . CYS A 1 104 ? 6.406 2.101 3.708 1.00 93.44 104 CYS A C 1
ATOM 789 O O . CYS A 1 104 ? 6.334 2.734 2.653 1.00 93.44 104 CYS A O 1
ATOM 791 N N . SER A 1 105 ? 5.384 2.043 4.567 1.00 94.00 105 SER A N 1
ATOM 792 C CA . SER A 1 105 ? 4.124 2.785 4.382 1.00 94.00 105 SER A CA 1
ATOM 793 C C . SER A 1 105 ? 3.433 2.539 3.034 1.00 94.00 105 SER A C 1
ATOM 795 O O . SER A 1 105 ? 2.822 3.448 2.459 1.00 94.00 105 SER A O 1
ATOM 797 N N . SER A 1 106 ? 3.564 1.322 2.501 1.00 94.50 106 SER A N 1
ATOM 798 C CA . SER A 1 106 ? 2.899 0.901 1.271 1.00 94.50 106 SER A CA 1
ATOM 799 C C . SER A 1 106 ? 1.741 -0.035 1.544 1.00 94.50 106 SER A C 1
ATOM 801 O O . SER A 1 106 ? 1.749 -0.789 2.517 1.00 94.50 106 SER A O 1
ATOM 803 N N . PHE A 1 107 ? 0.752 0.039 0.666 1.00 94.31 107 PHE A N 1
ATOM 804 C CA . PHE A 1 107 ? -0.500 -0.683 0.773 1.00 94.31 107 PHE A CA 1
ATOM 805 C C . PHE A 1 107 ? -0.847 -1.299 -0.571 1.00 94.31 107 PHE A C 1
ATOM 807 O O . PHE A 1 107 ? -0.662 -0.661 -1.612 1.00 94.31 107 PHE A O 1
ATOM 814 N N . TRP A 1 108 ? -1.355 -2.520 -0.530 1.00 94.81 108 TRP A N 1
ATOM 815 C CA . TRP A 1 108 ? -1.861 -3.239 -1.680 1.00 94.81 108 TRP A CA 1
ATOM 816 C C . TRP A 1 108 ? -3.364 -3.461 -1.514 1.00 94.81 108 TRP A C 1
ATOM 818 O O . TRP A 1 108 ? -3.815 -3.875 -0.450 1.00 94.81 108 TRP A O 1
ATOM 828 N N . PHE A 1 109 ? -4.110 -3.138 -2.567 1.00 92.69 109 PHE A N 1
ATOM 829 C CA . PHE A 1 109 ? -5.544 -3.387 -2.692 1.00 92.69 109 PHE A CA 1
ATOM 830 C C . PHE A 1 109 ? -5.742 -4.407 -3.809 1.00 92.69 109 PHE A C 1
ATOM 832 O O . PHE A 1 109 ? -5.214 -4.219 -4.911 1.00 92.69 109 PHE A O 1
ATOM 839 N N . ASP A 1 110 ? -6.505 -5.456 -3.552 1.00 87.81 110 ASP A N 1
ATOM 840 C CA . ASP A 1 110 ? -6.91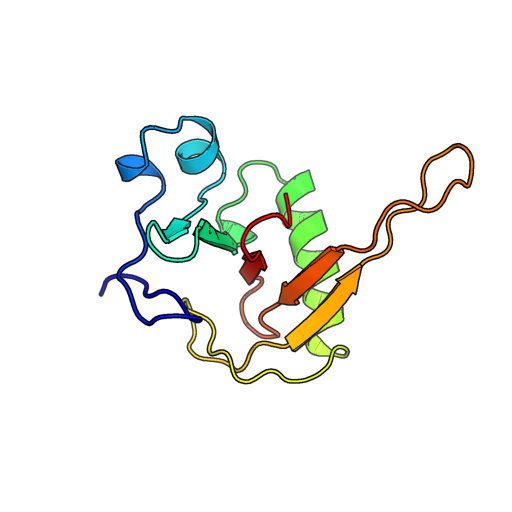0 -6.431 -4.551 1.00 87.81 110 ASP A CA 1
ATOM 841 C C . ASP A 1 110 ? -8.088 -5.931 -5.407 1.00 87.81 110 ASP A C 1
ATOM 843 O O . ASP A 1 110 ? -8.653 -4.847 -5.230 1.00 87.81 110 ASP A O 1
ATOM 847 N N . ALA A 1 111 ? -8.442 -6.706 -6.433 1.00 82.94 111 ALA A N 1
ATOM 848 C CA . ALA A 1 111 ? -9.547 -6.359 -7.315 1.00 82.94 111 ALA A CA 1
ATOM 849 C C . ALA A 1 111 ? -10.887 -6.303 -6.570 1.00 82.94 111 ALA A C 1
ATOM 851 O O . ALA A 1 111 ? -11.299 -7.271 -5.937 1.00 82.94 111 ALA A O 1
ATOM 852 N N . GLY A 1 112 ? -11.627 -5.208 -6.765 1.00 70.56 112 GLY A N 1
ATOM 853 C CA . GLY A 1 112 ? -12.967 -5.031 -6.191 1.00 70.56 112 GLY A CA 1
ATOM 854 C C . GLY A 1 112 ? -12.979 -4.460 -4.774 1.00 70.56 112 GLY A C 1
ATOM 855 O O . GLY A 1 112 ? -14.051 -4.313 -4.198 1.00 70.56 112 GLY A O 1
ATOM 856 N N . GLU A 1 113 ? -11.812 -4.097 -4.248 1.00 71.00 113 GLU A N 1
ATOM 857 C CA . GLU A 1 113 ? -11.629 -3.504 -2.922 1.00 71.00 113 GLU A CA 1
ATOM 858 C C . GLU A 1 113 ? -11.721 -1.960 -2.911 1.00 71.00 113 GLU A C 1
ATOM 860 O O . GLU A 1 113 ? -11.604 -1.331 -1.859 1.00 71.00 113 GLU A O 1
ATOM 865 N N . LEU A 1 114 ? -11.968 -1.325 -4.068 1.00 59.47 114 LEU A N 1
ATOM 866 C CA . LEU A 1 114 ? -12.161 0.128 -4.227 1.00 59.47 114 LEU A CA 1
ATOM 867 C C . LEU A 1 114 ? -13.358 0.486 -5.118 1.00 59.47 114 LEU A C 1
ATOM 869 O O . LEU A 1 114 ? -13.619 -0.245 -6.102 1.00 59.47 114 LEU A O 1
#

Mean predicted aligned error: 5.1 Å

Radius of gyration: 14.0 Å; Cα contacts (8 Å, |Δi|>4): 228; chains: 1; bounding box: 40×31×34 Å

pLDDT: mean 87.73, std 8.11, range [55.78, 96.25]